Protein AF-A0A132HXA8-F1 (afdb_monomer_lite)

Secondary structure (DSSP, 8-state):
----PPPPP-PPP-EEEE-S-HHHHHHHHHH-TTSEEEE-HHHHHHHHHHHHHHHHHHHHHHHHHHTT-

Sequence (69 aa):
MKRKKVKRKDIRIRHVETDLSTAFIASVMENCPEATLVFDHFHVVKLMNEKLDDIRRKAYSMEKDVNKR

Radius of gyration: 22.74 Å; chains: 1; bounding box: 48×31×67 Å

Structure (mmCIF, N/CA/C/O backbone):
data_AF-A0A132HXA8-F1
#
_entry.id   AF-A0A132HXA8-F1
#
loop_
_atom_site.group_PDB
_atom_site.id
_atom_site.type_symbol
_atom_site.label_atom_id
_atom_site.label_alt_id
_atom_site.label_comp_id
_atom_site.label_asym_id
_atom_site.label_entity_id
_atom_site.label_seq_id
_atom_site.pdbx_PDB_ins_code
_atom_site.Cartn_x
_atom_site.Cartn_y
_atom_site.Cartn_z
_atom_site.occupancy
_atom_site.B_iso_or_equiv
_atom_site.auth_seq_id
_atom_site.auth_comp_id
_atom_site.auth_asym_id
_atom_site.auth_atom_id
_atom_site.pdbx_PDB_model_num
ATOM 1 N N . MET A 1 1 ? -7.722 26.450 34.488 1.00 53.97 1 MET A N 1
ATOM 2 C CA . MET A 1 1 ? -8.127 26.182 33.088 1.00 53.97 1 MET A CA 1
ATOM 3 C C . MET A 1 1 ? -8.551 24.713 32.960 1.00 53.97 1 MET A C 1
ATOM 5 O O . MET A 1 1 ? -7.692 23.843 32.989 1.00 53.97 1 MET A O 1
ATOM 9 N N . LYS A 1 2 ? -9.857 24.389 32.949 1.00 56.38 2 LYS A N 1
ATOM 10 C CA . LYS A 1 2 ? -10.333 22.987 32.900 1.00 56.38 2 LYS A CA 1
ATOM 11 C C . LYS A 1 2 ? -10.359 22.493 31.445 1.00 56.38 2 LYS A C 1
ATOM 13 O O . LYS A 1 2 ? -11.092 23.047 30.632 1.00 56.38 2 LYS A O 1
ATOM 18 N N . ARG A 1 3 ? -9.575 21.458 31.111 1.00 61.44 3 ARG A N 1
ATOM 19 C CA . ARG A 1 3 ? -9.623 20.798 29.791 1.00 61.44 3 ARG A CA 1
ATOM 20 C C . ARG A 1 3 ? -10.993 20.134 29.605 1.00 61.44 3 ARG A C 1
ATOM 22 O O . ARG A 1 3 ? -11.339 19.208 30.336 1.00 61.44 3 ARG A O 1
ATOM 29 N N . LYS A 1 4 ? -11.772 20.602 28.628 1.00 71.44 4 LYS A N 1
ATOM 30 C CA . LYS A 1 4 ? -13.029 19.971 28.200 1.00 71.44 4 LYS A CA 1
ATOM 31 C C . LYS A 1 4 ? -12.670 18.653 27.498 1.00 71.44 4 LYS A C 1
ATOM 33 O O . LYS A 1 4 ? -12.131 18.679 26.396 1.00 71.44 4 LYS A O 1
ATOM 38 N N . LYS A 1 5 ? -12.906 17.502 28.139 1.00 67.56 5 LYS A N 1
ATOM 39 C CA . LYS A 1 5 ? -12.763 16.194 27.477 1.00 67.56 5 LYS A CA 1
ATOM 40 C C . LYS A 1 5 ? -13.883 16.056 26.445 1.00 67.56 5 LYS A C 1
ATOM 42 O O . LYS A 1 5 ? -15.057 16.168 26.793 1.00 67.56 5 LYS A O 1
ATOM 47 N N . VAL A 1 6 ? -13.521 15.840 25.185 1.00 75.94 6 VAL A N 1
ATOM 48 C CA . VAL A 1 6 ? -14.488 15.538 24.125 1.00 75.94 6 VAL A CA 1
ATOM 49 C C . VAL A 1 6 ? -15.093 14.168 24.434 1.00 75.94 6 VAL A C 1
ATOM 51 O O . VAL A 1 6 ? -14.360 13.201 24.643 1.00 75.94 6 VAL A O 1
ATOM 54 N N . LYS A 1 7 ? -16.425 14.083 24.527 1.00 72.81 7 LYS A N 1
ATOM 55 C CA . LYS A 1 7 ? -17.115 12.795 24.679 1.00 72.81 7 LYS A CA 1
ATOM 56 C C . LYS A 1 7 ? -16.882 11.976 23.409 1.00 72.81 7 LYS A C 1
ATOM 58 O O . LYS A 1 7 ? -17.043 12.515 22.313 1.00 72.81 7 LYS A O 1
ATOM 63 N N . ARG A 1 8 ? -16.520 10.696 23.551 1.00 70.69 8 ARG A N 1
ATOM 64 C CA . ARG A 1 8 ? -16.464 9.770 22.413 1.00 70.69 8 ARG A CA 1
ATOM 65 C C . ARG A 1 8 ? -17.841 9.762 21.751 1.00 70.69 8 ARG A C 1
ATOM 67 O O . ARG A 1 8 ? -18.833 9.441 22.399 1.00 70.69 8 ARG A O 1
ATOM 74 N N . LYS A 1 9 ? -17.897 10.187 20.490 1.00 74.44 9 LYS A N 1
ATOM 75 C CA . LYS A 1 9 ? -19.042 9.906 19.629 1.00 74.44 9 LYS A CA 1
ATOM 76 C C . LYS A 1 9 ? -18.931 8.436 19.232 1.00 74.44 9 LYS A C 1
ATOM 78 O O . LYS A 1 9 ? -17.819 7.975 18.981 1.00 74.44 9 LYS A O 1
ATOM 83 N N . ASP A 1 10 ? -20.053 7.732 19.205 1.00 79.31 10 ASP A N 1
ATOM 84 C CA . ASP A 1 10 ? -20.149 6.337 18.762 1.00 79.31 10 ASP A CA 1
ATOM 85 C C . ASP A 1 10 ? -19.949 6.252 17.237 1.00 79.31 10 ASP A C 1
ATOM 87 O O . ASP A 1 10 ? -20.879 6.055 16.458 1.00 79.31 10 ASP A O 1
ATOM 91 N N . ILE A 1 11 ? -18.731 6.567 16.791 1.00 85.75 11 ILE A N 1
ATOM 92 C CA . ILE A 1 11 ? -18.341 6.598 15.385 1.00 85.75 11 ILE A CA 1
ATOM 93 C C . ILE A 1 11 ? -17.681 5.265 15.072 1.00 85.75 11 ILE A C 1
ATOM 95 O O . ILE A 1 11 ? -16.621 4.950 15.610 1.00 85.75 11 ILE A O 1
ATOM 99 N N . ARG A 1 12 ? -18.289 4.519 14.153 1.00 88.75 12 ARG A N 1
ATOM 100 C CA . ARG A 1 12 ? -17.698 3.317 13.569 1.00 88.75 12 ARG A CA 1
ATOM 101 C C . ARG A 1 12 ? -16.964 3.680 12.285 1.00 88.75 12 ARG A C 1
ATOM 103 O O . ARG A 1 12 ? -17.567 4.181 11.334 1.00 88.75 12 ARG A O 1
ATOM 110 N N . ILE A 1 13 ? -15.655 3.450 12.278 1.00 91.50 13 ILE A N 1
ATOM 111 C CA . ILE A 1 13 ? -14.811 3.627 11.096 1.00 91.50 13 ILE A CA 1
ATOM 112 C C . ILE A 1 13 ? -15.091 2.451 10.160 1.00 91.50 13 ILE A C 1
ATOM 114 O O . ILE A 1 13 ? -14.946 1.302 10.556 1.00 91.50 13 ILE A O 1
ATOM 118 N N 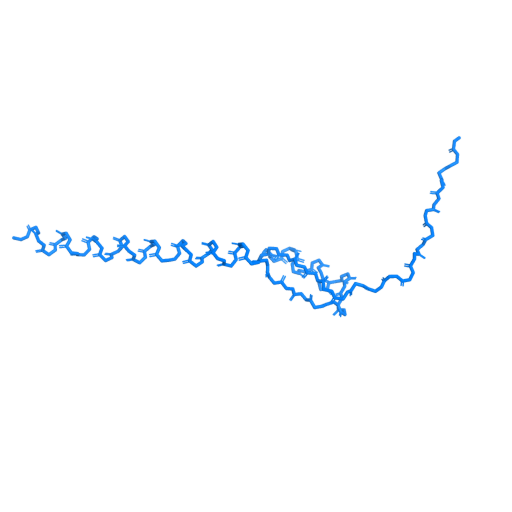. ARG A 1 14 ? -15.542 2.741 8.934 1.00 95.06 14 ARG A N 1
ATOM 119 C CA . ARG A 1 14 ? -15.906 1.708 7.945 1.00 95.06 14 ARG A CA 1
ATOM 120 C C . ARG A 1 14 ? -14.786 1.401 6.960 1.00 95.06 14 ARG A C 1
ATOM 122 O O . ARG A 1 14 ? -14.670 0.265 6.525 1.00 95.06 14 ARG A O 1
ATOM 129 N N . HIS A 1 15 ? -13.998 2.410 6.604 1.00 95.56 15 HIS A N 1
ATOM 130 C CA . HIS A 1 15 ? -12.920 2.295 5.628 1.00 95.56 15 HIS A CA 1
ATOM 131 C C . HIS A 1 15 ? -11.728 3.108 6.109 1.00 95.56 15 HIS A C 1
ATOM 133 O O . HIS A 1 15 ? -11.914 4.199 6.658 1.00 95.56 15 HIS A O 1
ATOM 139 N N . VAL A 1 16 ? -10.530 2.582 5.887 1.00 94.75 16 VAL A N 1
ATOM 140 C CA . VAL A 1 16 ? -9.273 3.289 6.124 1.00 94.75 16 VAL A CA 1
ATOM 141 C C . VAL A 1 16 ? -8.415 3.133 4.881 1.00 94.75 16 VAL A C 1
ATOM 143 O O . VAL A 1 16 ? -8.153 2.011 4.463 1.00 94.75 16 VAL A O 1
ATOM 146 N N . GLU A 1 17 ? -8.000 4.251 4.295 1.00 95.94 17 GLU A N 1
ATOM 147 C CA . GLU A 1 17 ? -7.074 4.275 3.165 1.00 95.9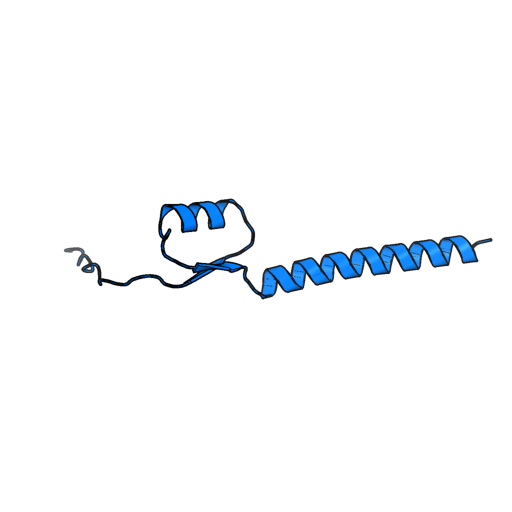4 17 GLU A CA 1
ATOM 148 C C . GLU A 1 17 ? -5.666 4.580 3.686 1.00 95.94 17 GLU A C 1
ATOM 150 O O . GLU A 1 17 ? -5.475 5.573 4.394 1.00 95.94 17 GLU A O 1
ATOM 155 N N . THR A 1 18 ? -4.696 3.710 3.400 1.00 95.06 18 THR A N 1
ATOM 156 C CA . THR A 1 18 ? -3.300 3.903 3.820 1.00 95.06 18 THR A CA 1
ATOM 157 C C . THR A 1 18 ? -2.318 3.609 2.697 1.00 95.06 18 THR A C 1
ATOM 159 O O . THR A 1 18 ? -2.617 2.898 1.736 1.00 95.06 18 THR A O 1
ATOM 162 N N . ASP A 1 19 ? -1.095 4.107 2.872 1.00 92.12 19 ASP A N 1
ATOM 163 C CA . ASP A 1 19 ? 0.070 3.616 2.142 1.00 92.12 19 ASP A CA 1
ATOM 164 C C . ASP A 1 19 ? 0.316 2.116 2.430 1.00 92.12 19 ASP A C 1
ATOM 166 O O . ASP A 1 19 ? -0.205 1.539 3.390 1.00 92.12 19 ASP A O 1
ATOM 170 N N . LEU A 1 20 ? 1.138 1.495 1.589 1.00 91.75 20 LEU A N 1
ATOM 171 C CA . LEU A 1 20 ? 1.532 0.089 1.594 1.00 91.75 20 LEU A CA 1
ATOM 172 C C . LEU A 1 20 ? 2.506 -0.275 2.734 1.00 91.75 20 LEU A C 1
ATOM 174 O O . LEU A 1 20 ? 2.917 -1.430 2.846 1.00 91.75 20 LEU A O 1
ATOM 178 N N . SER A 1 21 ? 2.900 0.682 3.582 1.00 93.06 21 SER A N 1
ATOM 179 C CA . SER A 1 21 ? 3.791 0.431 4.719 1.00 93.06 21 SER A CA 1
ATOM 180 C C . SER A 1 21 ? 3.173 -0.519 5.746 1.00 93.06 21 SER A C 1
ATOM 182 O O . SER A 1 21 ? 2.086 -0.288 6.284 1.00 93.06 21 SER A O 1
ATOM 184 N N . THR A 1 22 ? 3.940 -1.548 6.114 1.00 93.69 22 THR A N 1
ATOM 185 C CA . THR A 1 22 ? 3.566 -2.559 7.112 1.00 93.69 22 THR A CA 1
ATOM 186 C C . THR A 1 22 ? 3.172 -1.947 8.456 1.00 93.69 22 THR A C 1
ATOM 188 O O . THR A 1 22 ? 2.303 -2.480 9.140 1.00 93.69 22 THR A O 1
ATOM 191 N N . ALA A 1 23 ? 3.776 -0.813 8.830 1.00 95.44 23 ALA A N 1
ATOM 192 C CA . ALA A 1 23 ? 3.462 -0.125 10.079 1.00 95.44 23 ALA A CA 1
ATOM 193 C C . ALA A 1 23 ? 2.030 0.440 10.084 1.00 95.44 23 ALA A C 1
ATOM 195 O O . ALA A 1 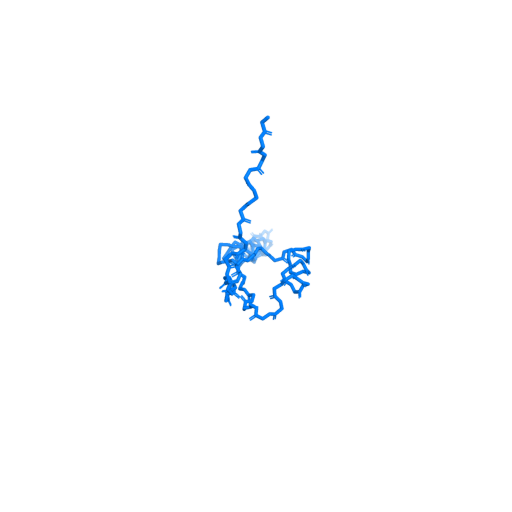23 ? 1.335 0.342 11.097 1.00 95.44 23 ALA A O 1
ATOM 196 N N . PHE A 1 24 ? 1.565 0.987 8.956 1.00 93.69 24 PHE A N 1
ATOM 197 C CA . PHE A 1 24 ? 0.199 1.503 8.844 1.00 93.69 24 PHE A CA 1
ATOM 198 C C . PHE A 1 24 ? -0.818 0.370 8.802 1.00 93.69 24 PHE A C 1
ATOM 200 O O . PHE A 1 24 ? -1.804 0.421 9.534 1.00 93.69 24 PHE A O 1
ATOM 207 N N . ILE A 1 25 ? -0.532 -0.687 8.040 1.00 94.06 25 ILE A N 1
ATOM 208 C CA . ILE A 1 25 ? -1.373 -1.889 7.994 1.00 94.06 25 ILE A CA 1
ATOM 209 C C . ILE A 1 25 ? -1.549 -2.461 9.407 1.00 94.06 25 ILE A C 1
ATOM 211 O O . ILE A 1 25 ? -2.678 -2.659 9.850 1.00 94.06 25 ILE A O 1
ATOM 215 N N . ALA A 1 26 ? -0.454 -2.663 10.148 1.00 95.25 26 ALA A N 1
ATOM 216 C CA . ALA A 1 26 ? -0.506 -3.188 11.512 1.00 95.25 26 ALA A CA 1
ATOM 217 C C . ALA A 1 26 ? -1.339 -2.295 12.445 1.00 95.25 26 ALA A C 1
ATOM 219 O O . ALA A 1 26 ? -2.192 -2.792 13.177 1.00 95.25 26 ALA A O 1
ATOM 220 N N . SER A 1 27 ? -1.149 -0.974 12.367 1.00 95.19 27 SER A N 1
ATOM 221 C CA . SER A 1 27 ? -1.899 -0.020 13.185 1.00 95.19 27 SER A CA 1
ATOM 222 C C . SER A 1 27 ? -3.406 -0.068 12.911 1.00 95.19 27 SER A C 1
ATOM 224 O O . SER A 1 27 ? -4.196 -0.055 13.859 1.00 95.19 27 SER A O 1
ATOM 226 N N . VAL A 1 28 ? -3.820 -0.165 11.643 1.00 94.75 28 VAL A N 1
ATOM 227 C CA . VAL A 1 28 ? -5.243 -0.265 11.279 1.00 94.75 28 VAL A CA 1
ATOM 228 C C . VAL A 1 28 ? -5.831 -1.592 11.739 1.00 94.75 28 VAL A C 1
ATOM 230 O O . VAL A 1 28 ? -6.907 -1.598 12.331 1.00 94.75 28 VAL A O 1
ATOM 233 N N . MET A 1 29 ? -5.112 -2.695 11.539 1.00 93.00 29 MET A N 1
ATOM 234 C CA . MET A 1 29 ? -5.572 -4.023 11.951 1.00 93.00 29 MET A CA 1
ATOM 235 C C . MET A 1 29 ? -5.729 -4.136 13.476 1.00 93.00 29 MET A C 1
ATOM 237 O O . MET A 1 29 ? -6.656 -4.791 13.943 1.00 93.00 29 MET A O 1
ATOM 241 N N . GLU A 1 30 ? -4.870 -3.473 14.256 1.00 95.69 30 GLU A N 1
ATOM 242 C CA . GLU A 1 30 ? -4.947 -3.469 15.723 1.00 95.69 30 GLU A CA 1
ATOM 243 C C . GLU A 1 30 ? -6.077 -2.572 16.257 1.00 95.69 30 GLU A C 1
ATOM 245 O O . GLU A 1 30 ? -6.778 -2.942 17.198 1.00 95.69 30 GLU A O 1
ATOM 250 N N . ASN A 1 31 ? -6.275 -1.389 15.667 1.00 93.31 31 ASN A N 1
ATOM 251 C CA . ASN A 1 31 ? -7.163 -0.363 16.231 1.00 93.31 31 ASN A CA 1
ATOM 252 C C . ASN A 1 31 ? -8.550 -0.310 15.577 1.00 93.31 31 ASN A C 1
ATOM 254 O O . ASN A 1 31 ? -9.490 0.225 16.168 1.00 93.31 31 ASN A O 1
ATOM 258 N N . CYS A 1 32 ? -8.684 -0.799 14.347 1.00 93.38 32 CYS A N 1
ATOM 259 C CA . CYS A 1 32 ? -9.902 -0.749 13.538 1.00 93.38 32 CYS A CA 1
ATOM 260 C C . CYS A 1 32 ? -10.105 -2.063 12.756 1.00 93.38 32 CYS A C 1
ATOM 262 O O . CYS A 1 32 ? -10.246 -2.017 11.534 1.00 93.38 32 CYS A O 1
ATOM 264 N N . PRO A 1 33 ? -10.165 -3.231 13.427 1.00 92.50 33 PRO A N 1
ATOM 265 C CA . PRO A 1 33 ? -10.248 -4.532 12.754 1.00 92.50 33 PRO A CA 1
ATOM 266 C C . PRO A 1 33 ? -11.531 -4.721 11.929 1.00 92.50 33 PRO A C 1
ATOM 268 O O . PRO A 1 33 ? -11.563 -5.531 11.010 1.00 92.50 33 PRO A O 1
ATOM 271 N N . GLU A 1 34 ? -12.596 -3.981 12.250 1.00 93.12 34 GLU A N 1
ATOM 272 C CA . GLU A 1 34 ? -13.865 -4.006 11.509 1.00 93.12 34 GLU A CA 1
ATOM 273 C C . GLU A 1 34 ? -13.861 -3.100 10.266 1.00 93.12 34 GLU A C 1
ATOM 275 O O . GLU A 1 34 ? -14.777 -3.173 9.444 1.00 93.12 34 GLU A O 1
ATOM 280 N N . ALA A 1 35 ? -12.870 -2.215 10.127 1.00 95.56 35 ALA A N 1
ATOM 281 C CA . ALA A 1 35 ? -12.788 -1.317 8.988 1.00 95.56 35 ALA A CA 1
ATOM 282 C C . ALA A 1 35 ? -12.173 -2.034 7.780 1.00 95.56 35 ALA A C 1
ATOM 284 O O . ALA A 1 35 ? -11.202 -2.777 7.895 1.00 95.56 35 ALA A O 1
ATOM 285 N N . THR A 1 36 ? -12.699 -1.756 6.590 1.00 96.38 36 THR A N 1
ATOM 286 C CA . THR A 1 36 ? -12.078 -2.198 5.340 1.00 96.38 36 THR A CA 1
ATOM 287 C C . THR A 1 36 ? -10.810 -1.386 5.095 1.00 96.38 36 THR A C 1
ATOM 289 O O . THR A 1 36 ? -10.871 -0.169 4.905 1.00 96.38 36 THR A O 1
ATOM 292 N N . LEU A 1 37 ? -9.663 -2.060 5.097 1.00 94.81 37 LEU A N 1
ATOM 293 C CA . LEU A 1 37 ? -8.386 -1.470 4.718 1.00 94.81 37 LEU A CA 1
ATOM 294 C C . LEU A 1 37 ? -8.297 -1.372 3.189 1.00 94.81 37 LEU A C 1
ATOM 296 O O . LEU A 1 37 ? -8.414 -2.373 2.485 1.00 94.81 37 LEU A O 1
ATOM 300 N N . VAL A 1 38 ? -8.089 -0.160 2.688 1.00 95.12 38 VAL A N 1
ATOM 301 C CA . VAL A 1 38 ? -7.940 0.163 1.268 1.00 95.12 38 VAL A CA 1
ATOM 302 C C . VAL A 1 38 ? -6.526 0.689 1.049 1.00 95.12 38 VAL A C 1
ATOM 304 O O . VAL A 1 38 ? -6.024 1.484 1.842 1.00 95.12 38 VAL A O 1
ATOM 307 N N . PHE A 1 39 ? -5.869 0.250 -0.021 1.00 94.19 39 PHE A N 1
ATOM 308 C CA . PHE A 1 39 ? -4.590 0.832 -0.410 1.00 94.19 39 PHE A CA 1
ATOM 309 C C . PHE A 1 39 ? -4.801 2.094 -1.223 1.00 94.19 39 PHE A C 1
ATOM 311 O O . PHE A 1 39 ? -5.628 2.122 -2.136 1.00 94.19 39 PHE A O 1
ATOM 318 N N . ASP A 1 40 ? -4.014 3.109 -0.893 1.00 93.06 40 ASP A N 1
ATOM 319 C CA . ASP A 1 40 ? -4.100 4.412 -1.524 1.00 93.06 40 ASP A CA 1
ATOM 320 C C . ASP A 1 40 ? -3.829 4.334 -3.037 1.00 93.06 40 ASP A C 1
ATOM 322 O O . ASP A 1 40 ? -2.807 3.805 -3.495 1.00 93.06 40 ASP A O 1
ATOM 326 N N . HIS A 1 41 ? -4.761 4.877 -3.825 1.00 93.00 41 HIS A N 1
ATOM 327 C CA . HIS A 1 41 ? -4.711 4.806 -5.287 1.00 93.00 41 HIS A CA 1
ATOM 328 C C . HIS A 1 41 ? -3.446 5.460 -5.868 1.00 93.00 41 HIS A C 1
ATOM 330 O O . HIS A 1 41 ? -2.857 4.932 -6.815 1.00 93.00 41 HIS A O 1
ATOM 336 N N . PHE A 1 42 ? -2.983 6.574 -5.298 1.00 92.69 42 PHE A N 1
ATOM 337 C CA . PHE A 1 42 ? -1.776 7.257 -5.761 1.00 92.69 42 PHE A CA 1
ATOM 338 C C . PHE A 1 42 ? -0.536 6.373 -5.590 1.00 92.69 42 PHE A C 1
ATOM 340 O O . PHE A 1 42 ? 0.282 6.279 -6.508 1.00 92.69 42 PHE A O 1
ATOM 347 N N . HIS A 1 43 ? -0.418 5.676 -4.458 1.00 92.94 43 HIS A N 1
ATOM 348 C CA . HIS A 1 43 ? 0.719 4.794 -4.182 1.00 92.94 43 HIS A CA 1
ATOM 349 C C . HIS A 1 43 ? 0.733 3.578 -5.117 1.00 92.94 43 HIS A C 1
ATOM 351 O O . HIS A 1 43 ? 1.790 3.213 -5.638 1.00 92.94 43 HIS A O 1
ATOM 357 N N . VAL A 1 44 ? -0.439 3.006 -5.411 1.00 94.06 44 VAL A N 1
ATOM 358 C CA . VAL A 1 44 ? -0.580 1.895 -6.369 1.00 94.06 44 VAL A CA 1
ATOM 359 C C . VAL A 1 44 ? -0.177 2.324 -7.784 1.00 94.06 44 VAL A C 1
ATOM 361 O O . VAL A 1 44 ? 0.610 1.641 -8.443 1.00 94.06 44 VAL A O 1
ATOM 364 N N . VAL A 1 45 ? -0.670 3.474 -8.254 1.00 95.81 45 VAL A N 1
ATOM 365 C CA . VAL A 1 45 ? -0.343 4.006 -9.590 1.00 95.81 45 VAL A CA 1
ATOM 366 C C . VAL A 1 45 ? 1.140 4.348 -9.698 1.00 95.81 45 VAL A C 1
ATOM 368 O O . VAL A 1 45 ? 1.774 4.046 -10.711 1.00 95.81 45 VAL A O 1
ATOM 371 N N . LYS A 1 46 ? 1.716 4.950 -8.653 1.00 95.50 46 LY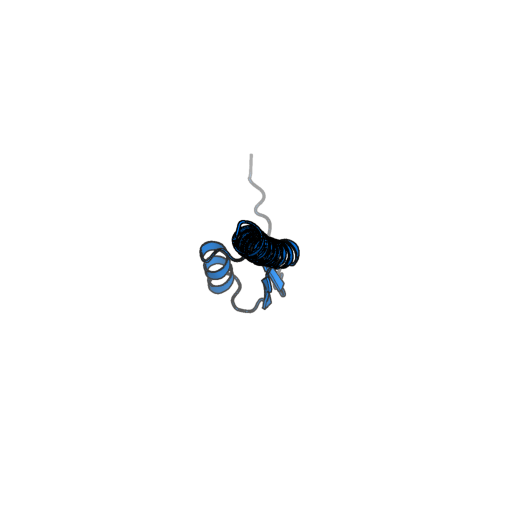S A N 1
ATOM 372 C CA . LYS A 1 46 ? 3.143 5.270 -8.598 1.00 95.50 46 LYS A CA 1
ATOM 373 C C . LYS A 1 46 ? 4.005 4.013 -8.739 1.00 95.50 46 LYS A C 1
ATOM 375 O O . LYS A 1 46 ? 4.874 3.989 -9.607 1.00 95.50 46 LYS A O 1
ATOM 380 N N . LEU A 1 47 ? 3.719 2.965 -7.962 1.00 95.12 47 LEU A N 1
ATOM 381 C CA . LEU A 1 47 ? 4.448 1.694 -8.021 1.00 95.12 47 LEU A CA 1
ATOM 382 C C . LEU A 1 47 ? 4.374 1.054 -9.418 1.00 95.12 47 LEU A C 1
ATOM 384 O O . LEU A 1 47 ? 5.367 0.539 -9.934 1.00 95.12 47 LEU A O 1
ATOM 388 N N . MET A 1 48 ? 3.202 1.115 -10.057 1.00 95.75 48 MET A N 1
ATOM 389 C CA . MET A 1 48 ? 3.019 0.612 -11.418 1.00 95.75 48 MET A CA 1
ATOM 390 C C . MET A 1 48 ? 3.867 1.390 -12.432 1.00 95.75 48 MET A C 1
ATOM 392 O O . MET A 1 48 ? 4.535 0.787 -13.273 1.00 95.75 48 MET A O 1
ATOM 396 N N . ASN A 1 49 ? 3.873 2.721 -12.345 1.00 96.81 49 ASN A N 1
ATOM 397 C CA . ASN A 1 49 ? 4.652 3.571 -13.244 1.00 96.81 49 ASN A CA 1
ATOM 398 C C . ASN A 1 49 ? 6.159 3.350 -13.088 1.00 96.81 49 ASN A C 1
ATOM 400 O O . ASN A 1 49 ? 6.848 3.188 -14.092 1.00 96.81 49 ASN A O 1
ATOM 404 N N . GLU A 1 50 ? 6.658 3.255 -11.853 1.00 96.56 50 GLU A N 1
ATOM 405 C CA . GLU A 1 50 ? 8.064 2.925 -11.581 1.00 96.56 50 GLU A CA 1
ATOM 406 C C . GLU A 1 50 ? 8.452 1.598 -12.245 1.00 96.56 50 GLU A C 1
ATOM 408 O O . GLU A 1 50 ? 9.481 1.497 -12.920 1.00 96.56 50 GLU A O 1
ATOM 413 N N . LYS A 1 51 ? 7.580 0.587 -12.148 1.00 95.81 51 LYS A N 1
ATOM 414 C CA . LYS A 1 51 ? 7.834 -0.711 -12.773 1.00 95.81 51 LYS A CA 1
ATOM 415 C C . LYS A 1 51 ? 7.807 -0.663 -14.300 1.00 95.81 51 LYS A C 1
ATOM 417 O O . LYS A 1 51 ? 8.618 -1.329 -14.949 1.00 95.81 51 LYS A O 1
ATOM 422 N N . LEU A 1 52 ? 6.881 0.094 -14.883 1.00 97.00 52 LEU A N 1
ATOM 423 C CA . LEU A 1 52 ? 6.812 0.296 -16.330 1.00 97.00 52 LEU A CA 1
ATOM 424 C C . LEU A 1 52 ? 8.068 0.999 -16.852 1.00 97.00 52 LEU A C 1
ATOM 426 O O . LEU A 1 52 ? 8.599 0.609 -17.893 1.00 97.00 52 LEU A O 1
ATOM 430 N N . ASP A 1 53 ? 8.575 1.988 -16.123 1.00 96.94 53 ASP A N 1
ATOM 431 C CA . ASP A 1 53 ? 9.785 2.713 -16.498 1.00 96.94 53 ASP A CA 1
ATOM 432 C C . ASP A 1 53 ? 11.032 1.824 -16.450 1.00 96.94 53 ASP A C 1
ATOM 434 O O . ASP A 1 53 ? 11.854 1.879 -17.369 1.00 96.94 53 ASP A O 1
ATOM 438 N N . ASP A 1 54 ? 11.143 0.930 -15.465 1.00 96.38 54 ASP A N 1
ATOM 439 C CA . ASP A 1 54 ? 12.203 -0.085 -15.425 1.00 96.38 54 ASP A CA 1
ATOM 440 C C . ASP A 1 54 ? 12.182 -0.998 -16.657 1.00 96.38 54 ASP A C 1
ATOM 442 O O . ASP A 1 54 ? 13.227 -1.300 -17.242 1.00 96.38 54 ASP A O 1
ATOM 446 N N . ILE A 1 55 ? 10.992 -1.449 -17.063 1.00 96.38 55 ILE A N 1
ATOM 447 C CA . ILE A 1 55 ? 10.819 -2.309 -18.241 1.00 96.38 55 ILE A CA 1
ATOM 448 C C . ILE A 1 55 ? 11.217 -1.549 -19.511 1.00 96.38 55 ILE A C 1
ATOM 450 O O . ILE A 1 55 ? 11.989 -2.072 -20.316 1.00 96.38 55 ILE A O 1
ATOM 454 N N . ARG A 1 56 ? 10.755 -0.302 -19.666 1.00 95.81 56 ARG A N 1
ATOM 455 C CA . ARG A 1 56 ? 11.104 0.567 -20.804 1.00 95.81 56 ARG A CA 1
ATOM 456 C C . ARG A 1 56 ? 12.611 0.781 -20.911 1.00 95.81 56 ARG A C 1
ATOM 458 O O . ARG A 1 56 ? 13.175 0.640 -21.994 1.00 95.81 56 ARG A O 1
ATOM 465 N N . ARG A 1 57 ? 13.282 1.068 -19.790 1.00 95.19 57 ARG A N 1
ATOM 466 C CA . ARG A 1 57 ? 14.743 1.246 -19.742 1.00 95.19 57 ARG A CA 1
ATOM 467 C C . ARG A 1 57 ? 15.486 -0.025 -20.146 1.00 95.19 57 ARG A C 1
ATOM 469 O O . ARG A 1 57 ? 16.441 0.055 -20.917 1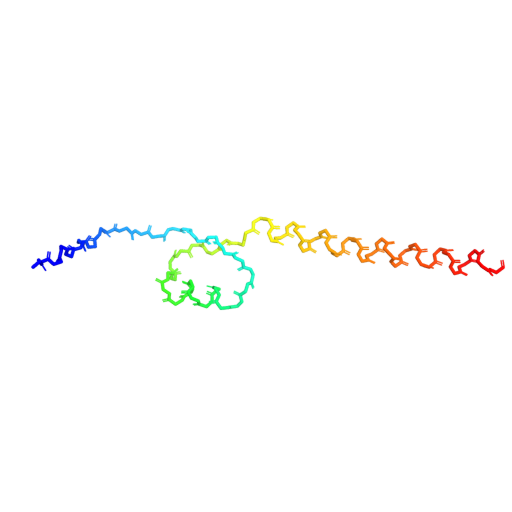.00 95.19 57 ARG A O 1
ATOM 476 N N . LYS A 1 58 ? 15.039 -1.191 -19.669 1.00 94.06 58 LYS A N 1
ATOM 477 C CA . LYS A 1 58 ? 15.627 -2.490 -20.038 1.00 94.06 58 LYS A CA 1
ATOM 478 C C . LYS A 1 58 ? 15.468 -2.787 -21.525 1.00 94.06 58 LYS A C 1
ATOM 480 O O . LYS A 1 58 ? 16.453 -3.145 -22.162 1.00 94.06 58 LYS A O 1
ATOM 485 N N . ALA A 1 59 ? 14.270 -2.597 -22.078 1.00 92.38 59 ALA A N 1
ATOM 486 C CA . ALA A 1 59 ? 14.010 -2.790 -23.505 1.00 92.38 59 ALA A CA 1
ATOM 487 C C . ALA A 1 59 ? 14.926 -1.911 -24.370 1.00 92.38 59 ALA A C 1
ATOM 489 O O . ALA A 1 59 ? 15.618 -2.414 -25.251 1.00 92.38 59 ALA A O 1
ATOM 490 N N . TYR A 1 60 ? 15.022 -0.621 -24.038 1.00 91.19 60 TYR A N 1
ATOM 491 C CA . TYR A 1 60 ? 15.872 0.323 -24.762 1.00 91.19 60 TYR A CA 1
ATOM 492 C C . TYR A 1 60 ? 17.367 -0.013 -24.679 1.00 91.19 60 TYR A C 1
ATOM 494 O O . TYR A 1 60 ? 18.099 0.128 -25.659 1.00 91.19 60 TYR A O 1
ATOM 502 N N . SER A 1 61 ? 17.839 -0.466 -23.513 1.00 89.19 61 SER A N 1
ATOM 503 C CA . SER A 1 61 ? 19.228 -0.907 -23.354 1.00 89.19 61 SER A CA 1
ATOM 504 C C . SER A 1 61 ? 19.537 -2.115 -24.239 1.00 89.19 61 SER A C 1
ATOM 506 O O . SER A 1 61 ? 20.570 -2.126 -24.900 1.00 89.19 61 SER A O 1
ATOM 508 N N . MET A 1 62 ? 18.632 -3.100 -24.290 1.00 86.56 62 MET A N 1
ATOM 509 C CA . MET A 1 62 ? 18.804 -4.290 -25.128 1.00 86.56 62 MET A CA 1
ATOM 510 C C . MET A 1 62 ? 18.844 -3.942 -26.621 1.00 86.56 62 MET A C 1
ATOM 512 O O . MET A 1 62 ? 19.719 -4.430 -27.331 1.00 86.56 62 MET A O 1
ATOM 516 N N . GLU A 1 63 ? 17.953 -3.068 -27.101 1.00 81.00 63 GLU A N 1
ATOM 517 C CA . GLU A 1 63 ? 17.965 -2.616 -28.502 1.00 81.00 63 GLU A CA 1
ATOM 518 C C . GLU A 1 63 ? 19.277 -1.911 -28.872 1.00 81.00 63 GLU A C 1
ATOM 520 O O . GLU A 1 63 ? 19.851 -2.170 -29.932 1.00 81.00 63 GLU A O 1
ATOM 525 N N . LYS A 1 64 ? 19.792 -1.048 -27.987 1.00 76.19 64 LYS A N 1
ATOM 526 C CA . LYS A 1 64 ? 21.070 -0.358 -28.207 1.00 76.19 64 LYS A CA 1
ATOM 527 C C . LYS A 1 64 ? 22.268 -1.296 -28.262 1.00 76.19 64 LYS A C 1
ATOM 529 O O . LYS A 1 64 ? 23.197 -1.010 -29.011 1.00 76.19 64 LYS A O 1
ATOM 534 N N . ASP A 1 65 ? 22.270 -2.373 -27.484 1.00 73.94 65 ASP A N 1
ATOM 535 C CA . ASP A 1 65 ? 23.362 -3.348 -27.509 1.00 73.94 65 ASP A CA 1
ATOM 536 C C . ASP A 1 65 ? 23.354 -4.189 -28.792 1.00 73.94 65 ASP A C 1
ATOM 538 O O . ASP 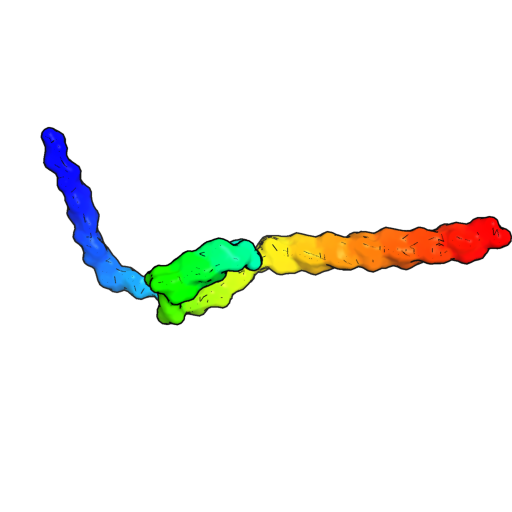A 1 65 ? 24.417 -4.485 -29.335 1.00 73.94 65 ASP A O 1
ATOM 542 N N . VAL A 1 66 ? 22.174 -4.513 -29.334 1.00 70.00 66 VAL A N 1
ATOM 543 C CA . VAL A 1 66 ? 22.053 -5.210 -30.627 1.00 70.00 66 VAL A CA 1
ATOM 544 C C . VAL A 1 66 ? 22.551 -4.338 -31.782 1.00 70.00 66 VAL A C 1
ATOM 546 O O . VAL A 1 66 ? 23.239 -4.836 -32.668 1.00 70.00 66 VAL A O 1
ATOM 549 N N . ASN A 1 67 ? 22.254 -3.036 -31.753 1.00 65.12 67 ASN A N 1
ATOM 550 C CA . ASN A 1 67 ? 22.595 -2.094 -32.826 1.00 65.12 67 ASN A CA 1
ATOM 551 C C . ASN A 1 67 ? 24.024 -1.512 -32.729 1.00 65.12 67 ASN A C 1
ATOM 553 O O . ASN A 1 67 ? 24.395 -0.644 -33.514 1.00 65.12 67 ASN A O 1
ATOM 557 N N . LYS A 1 68 ? 24.813 -1.948 -31.738 1.00 60.62 68 LYS A N 1
ATOM 558 C CA . LYS A 1 68 ? 26.245 -1.628 -31.585 1.00 60.62 68 LYS A CA 1
ATOM 559 C C . LYS A 1 68 ? 27.177 -2.662 -32.235 1.00 60.62 68 LYS A C 1
ATOM 561 O O . LYS A 1 68 ? 28.392 -2.543 -32.076 1.00 60.62 68 LYS A O 1
ATOM 566 N N . ARG A 1 69 ? 26.627 -3.676 -32.906 1.00 51.31 69 ARG A N 1
ATOM 567 C CA . ARG A 1 69 ? 27.388 -4.629 -33.724 1.00 51.31 69 ARG A CA 1
ATOM 568 C C . ARG A 1 69 ? 27.605 -4.116 -35.137 1.00 51.31 69 ARG A C 1
ATOM 570 O O . ARG A 1 69 ? 26.664 -3.503 -35.681 1.00 51.31 69 ARG A O 1
#

pLDDT: mean 87.66, std 12.02, range [51.31, 97.0]

Foldseek 3Di:
DDDDDDPDDPDQAAEDEDAPDPVVVVVCCVPRVNHHYHYDPVNVVVVVVVVVVVVVVVVVVVVVVVVVD